Protein AF-A0A2H6N6J8-F1 (afdb_monomer)

Foldseek 3Di:
DDDQQLRVCVVPVPGHQAGLAQRPDGGDVCCLCDVPPQNPVLLVVLLVVLCVVVVDHDDSDCCCLVVVPDDPPDDPVSSVVSVLLSVLSVVQCVVCSNPNHGDDVVSSVVSSVVVD

Sequence (116 aa):
WHLPPSRIARMFKDKSDKCWKCHQIPGSYYHMWWTCLDAKKYWTKIHTWLEKMTKQHIDFKPELFLLGIIPETFSKELKYLIVNVLTAARIVFAKNWKNEKIPMQEEVIRKIMDCA

Mean predicted aligned error: 3.52 Å

Organism: NCBI:txid3147026

Secondary structure (DSSP, 8-state):
----HHHHHHH-TTS--B-TTTSSSB--HHIIIIISHHHHHHHHHHHHHHHHHHTS-----HIIIII----TTS-HHHHHHHHHHHHHHHHHHHHTTT-SSPPPHHHHHHHHHTT-

Nearest PDB structures (foldseek):
  8uw3-assembly1_A  TM=8.352E-01  e=2.955E-04  Homo sapiens
  7vu7-assembly1_B  TM=5.228E-01  e=3.819E+00  Araneus ventricosus
  7lk4-assembly1_P  TM=3.455E-01  e=8.762E+00  Homo sapiens

Solvent-accessible surface area (backbone atoms only — not comparable to full-atom values): 6730 Å² total; per-residue (Å²): 145,82,78,38,29,44,60,47,24,74,77,35,88,90,44,66,30,42,22,62,58,77,63,75,53,66,11,40,67,65,34,61,67,45,72,32,69,62,33,36,57,51,50,51,53,53,48,55,49,48,28,66,75,68,74,43,93,70,79,96,42,64,54,39,67,74,69,63,58,68,68,82,88,53,52,73,68,54,48,53,52,51,52,51,54,43,51,26,43,50,51,47,46,58,75,37,61,79,43,52,61,73,75,59,70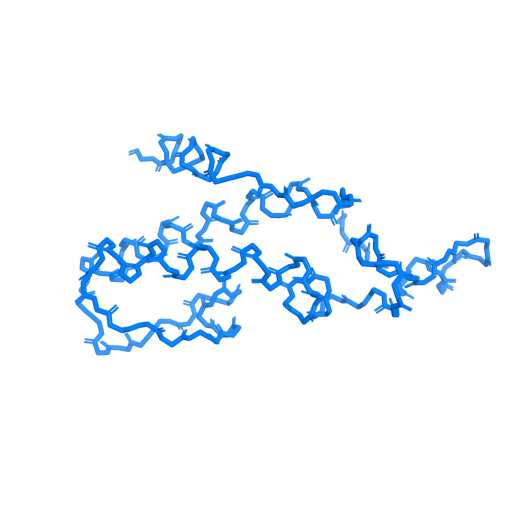,67,57,30,54,52,43,40,65,77,72,108

Radius of gyration: 15.4 Å; Cα contacts (8 Å, |Δi|>4): 126; chains: 1; bounding box: 35×27×45 Å

Structure (mmCIF, N/CA/C/O backbone):
data_AF-A0A2H6N6J8-F1
#
_entry.id   AF-A0A2H6N6J8-F1
#
loop_
_atom_site.group_PDB
_atom_site.id
_atom_site.type_symbol
_atom_site.label_atom_id
_atom_site.label_alt_id
_atom_site.label_comp_id
_atom_site.label_asym_id
_atom_site.label_entity_id
_atom_site.label_seq_id
_atom_site.pdbx_PDB_ins_code
_atom_site.Cartn_x
_atom_site.Cartn_y
_atom_site.Cartn_z
_atom_site.occupancy
_atom_site.B_iso_or_equiv
_atom_site.auth_seq_id
_atom_site.auth_comp_id
_atom_site.auth_asym_id
_atom_site.auth_atom_id
_atom_site.pdbx_PDB_model_num
ATOM 1 N N . TRP A 1 1 ? -5.026 2.197 -17.202 1.00 59.06 1 TRP A N 1
ATOM 2 C CA . TRP A 1 1 ? -3.727 2.877 -17.393 1.00 59.06 1 TRP A CA 1
ATOM 3 C C . TRP A 1 1 ? -2.753 2.698 -16.213 1.00 59.06 1 TRP A C 1
ATOM 5 O O . TRP A 1 1 ? -2.006 3.607 -15.879 1.00 59.06 1 TRP A O 1
ATOM 15 N N . HIS A 1 2 ? -2.645 1.485 -15.654 1.00 77.25 2 HIS A N 1
ATOM 16 C CA . HIS A 1 2 ? -1.575 1.110 -14.716 1.00 77.25 2 HIS A CA 1
ATOM 17 C C . HIS A 1 2 ? -1.126 -0.313 -15.050 1.00 77.25 2 HIS A C 1
ATOM 19 O O . HIS A 1 2 ? -1.648 -1.277 -14.497 1.00 77.25 2 HIS A O 1
ATOM 25 N N . LEU A 1 3 ? -0.229 -0.459 -16.025 1.00 91.62 3 LEU A N 1
ATOM 26 C CA . LEU A 1 3 ? 0.438 -1.736 -16.276 1.00 91.62 3 LEU A CA 1
ATOM 27 C C . LEU A 1 3 ? 1.713 -1.785 -15.425 1.00 91.62 3 LEU A C 1
ATOM 29 O O . LEU A 1 3 ? 2.434 -0.786 -15.390 1.00 91.62 3 LEU A O 1
ATOM 33 N N . PRO A 1 4 ? 1.986 -2.890 -14.719 1.00 94.94 4 PRO A N 1
ATOM 34 C CA . PRO A 1 4 ? 3.200 -3.038 -13.945 1.00 94.94 4 PRO A CA 1
ATOM 35 C C . PRO A 1 4 ? 4.351 -3.464 -14.881 1.00 94.94 4 PRO A C 1
ATOM 37 O O . PRO A 1 4 ? 4.082 -4.028 -15.949 1.00 94.94 4 PRO A O 1
ATOM 40 N N . PRO A 1 5 ? 5.619 -3.233 -14.503 1.00 95.75 5 PRO A N 1
ATOM 41 C CA . PRO A 1 5 ? 6.800 -3.558 -15.303 1.00 95.75 5 PRO A CA 1
ATOM 42 C C . PRO A 1 5 ? 6.778 -4.967 -15.899 1.00 95.75 5 PRO A C 1
ATOM 44 O O . PRO A 1 5 ? 6.981 -5.122 -17.098 1.00 95.75 5 PRO A O 1
ATOM 47 N N . SER A 1 6 ? 6.390 -5.977 -15.113 1.00 96.19 6 SER A N 1
ATOM 48 C CA . SER A 1 6 ? 6.270 -7.368 -15.581 1.00 96.19 6 SER A CA 1
ATOM 49 C C . SER A 1 6 ? 5.320 -7.555 -16.772 1.00 96.19 6 SER A C 1
ATOM 51 O O . SER A 1 6 ? 5.560 -8.390 -17.642 1.00 96.19 6 SER A O 1
ATOM 53 N N . ARG A 1 7 ? 4.232 -6.777 -16.850 1.00 96.00 7 ARG A N 1
ATOM 54 C CA . ARG A 1 7 ? 3.297 -6.823 -17.987 1.00 96.00 7 ARG A CA 1
ATOM 55 C C . ARG A 1 7 ? 3.825 -6.012 -19.167 1.00 96.00 7 ARG A C 1
ATOM 57 O O . ARG A 1 7 ? 3.624 -6.431 -20.301 1.00 96.00 7 ARG A O 1
ATOM 64 N N . ILE A 1 8 ? 4.496 -4.891 -18.898 1.00 95.38 8 ILE A N 1
ATOM 65 C CA . ILE A 1 8 ? 5.090 -4.017 -19.920 1.00 95.38 8 ILE A CA 1
ATOM 66 C C . ILE A 1 8 ? 6.222 -4.745 -20.656 1.00 95.38 8 ILE A C 1
ATOM 68 O O . ILE A 1 8 ? 6.205 -4.777 -21.881 1.00 95.38 8 ILE A O 1
ATOM 72 N N . ALA A 1 9 ? 7.142 -5.388 -19.936 1.00 96.19 9 ALA A N 1
ATOM 73 C CA . ALA A 1 9 ? 8.263 -6.137 -20.512 1.00 96.19 9 ALA A CA 1
ATOM 74 C C . ALA A 1 9 ? 7.815 -7.292 -21.426 1.00 96.19 9 ALA A C 1
ATOM 76 O O . ALA A 1 9 ? 8.476 -7.627 -22.403 1.00 96.19 9 ALA A O 1
ATOM 77 N N . ARG A 1 10 ? 6.636 -7.875 -21.163 1.00 95.62 10 ARG A N 1
ATOM 78 C CA . ARG A 1 10 ? 6.040 -8.891 -22.043 1.00 95.62 10 ARG A CA 1
ATOM 79 C C . ARG A 1 10 ? 5.498 -8.311 -23.354 1.00 95.62 10 ARG A C 1
ATOM 81 O O . ARG A 1 10 ? 5.395 -9.033 -24.338 1.00 95.62 10 ARG A O 1
ATOM 88 N N . MET A 1 11 ? 5.109 -7.037 -23.358 1.00 96.69 11 MET A N 1
ATOM 89 C CA . MET A 1 11 ? 4.605 -6.338 -24.545 1.00 96.69 11 MET A CA 1
ATOM 90 C C . MET A 1 11 ? 5.740 -5.703 -25.359 1.00 96.69 11 MET A C 1
ATOM 92 O O . MET A 1 11 ? 5.635 -5.617 -26.578 1.00 96.69 11 MET A O 1
ATOM 96 N N . PHE A 1 12 ? 6.821 -5.283 -24.696 1.00 96.38 12 PHE A N 1
ATOM 97 C CA . PHE A 1 12 ? 7.933 -4.543 -25.289 1.00 96.38 12 PHE A CA 1
ATOM 98 C C . PHE A 1 12 ? 9.273 -5.135 -24.834 1.00 96.38 12 PHE A C 1
ATOM 100 O O . PHE A 1 12 ? 9.627 -5.037 -23.659 1.00 96.38 12 PHE A O 1
ATOM 107 N N . LYS A 1 13 ? 10.022 -5.736 -25.770 1.00 90.88 13 LYS A N 1
ATOM 108 C CA . LYS A 1 13 ? 11.259 -6.494 -25.490 1.00 90.88 13 LYS A CA 1
ATOM 109 C C . LYS A 1 13 ? 12.403 -5.649 -24.907 1.00 90.88 13 LYS A C 1
ATOM 111 O O . LYS A 1 13 ? 13.307 -6.206 -24.300 1.00 90.88 13 LYS A O 1
ATOM 116 N N . ASP A 1 14 ? 12.378 -4.332 -25.101 1.00 95.12 14 ASP A N 1
ATOM 117 C CA . ASP A 1 14 ? 13.389 -3.380 -24.619 1.00 95.12 14 ASP A CA 1
ATOM 118 C C . ASP A 1 14 ? 13.105 -2.856 -23.200 1.00 95.12 14 ASP A C 1
ATOM 120 O O . ASP A 1 14 ? 13.899 -2.098 -22.641 1.00 95.12 14 ASP A O 1
ATOM 124 N N . LYS A 1 15 ? 11.961 -3.216 -22.605 1.00 95.69 15 LYS A N 1
ATOM 125 C CA . LYS A 1 15 ? 11.568 -2.738 -21.277 1.00 95.69 15 LYS A CA 1
ATOM 126 C C . LYS A 1 15 ? 11.959 -3.735 -20.197 1.00 95.69 15 LYS A C 1
ATOM 128 O O . LYS A 1 15 ? 11.692 -4.926 -20.298 1.00 95.69 15 LYS A O 1
ATOM 133 N N . SER A 1 16 ? 12.538 -3.207 -19.121 1.00 95.62 16 SER A N 1
ATOM 134 C CA . SER A 1 16 ? 12.827 -3.969 -17.907 1.00 95.62 16 SER A CA 1
ATOM 135 C C . SER A 1 16 ? 11.534 -4.402 -17.216 1.00 95.62 16 SER A C 1
ATOM 137 O O . SER A 1 16 ? 10.588 -3.620 -17.090 1.00 95.62 16 SER A O 1
ATOM 139 N N . ASP A 1 17 ? 11.510 -5.639 -16.728 1.00 96.88 17 ASP A N 1
ATOM 140 C CA . ASP A 1 17 ? 10.424 -6.177 -15.914 1.00 96.88 17 ASP A CA 1
ATOM 141 C C . ASP A 1 17 ? 10.570 -5.817 -14.430 1.00 96.88 17 ASP A C 1
ATOM 143 O O . ASP A 1 17 ? 9.660 -6.089 -13.644 1.00 96.88 17 ASP A O 1
ATOM 147 N N . LYS A 1 18 ? 11.689 -5.196 -14.039 1.00 97.00 18 LYS A N 1
ATOM 148 C CA . LYS A 1 18 ? 12.012 -4.868 -12.651 1.00 97.00 18 LYS A CA 1
ATOM 149 C C . LYS A 1 18 ? 11.081 -3.805 -12.080 1.00 97.00 18 LYS A C 1
ATOM 151 O O . LYS A 1 18 ? 10.649 -2.876 -12.757 1.00 97.00 18 LYS A O 1
ATOM 156 N N . CYS A 1 19 ? 10.793 -3.938 -10.791 1.00 95.94 19 CYS A N 1
ATOM 157 C CA . CYS A 1 19 ? 10.039 -2.962 -10.016 1.00 95.94 19 CYS A CA 1
ATOM 158 C C . CYS A 1 19 ? 10.666 -1.563 -10.113 1.00 95.94 19 CYS A C 1
ATOM 160 O O . CYS A 1 19 ? 11.851 -1.409 -9.830 1.00 95.94 19 CYS A O 1
ATOM 162 N N . TRP A 1 20 ? 9.855 -0.544 -10.417 1.00 94.62 20 TRP A N 1
ATOM 163 C CA . TRP A 1 20 ? 10.307 0.853 -10.497 1.00 94.62 20 TRP A CA 1
ATOM 164 C C . TRP A 1 20 ? 10.758 1.452 -9.162 1.00 94.62 20 TRP A C 1
ATOM 166 O O . TRP A 1 20 ? 11.364 2.508 -9.152 1.00 94.62 20 TRP A O 1
ATOM 176 N N . LYS A 1 21 ? 10.429 0.834 -8.023 1.00 93.50 21 LYS A N 1
ATOM 177 C CA . LYS A 1 21 ? 10.815 1.358 -6.704 1.00 93.50 21 LYS A CA 1
ATOM 178 C C . LYS A 1 21 ? 12.117 0.718 -6.228 1.00 93.50 21 LYS A C 1
ATOM 180 O O . LYS A 1 21 ? 13.137 1.387 -6.118 1.00 93.50 21 LYS A O 1
ATOM 185 N N . CYS A 1 22 ? 12.113 -0.602 -6.036 1.00 94.25 22 CYS A N 1
ATOM 186 C CA . CYS A 1 22 ? 13.284 -1.292 -5.494 1.00 94.25 22 CYS A CA 1
ATOM 187 C C . CYS A 1 22 ? 14.333 -1.686 -6.543 1.00 94.25 22 CYS A C 1
ATOM 189 O O . CYS A 1 22 ? 15.469 -1.942 -6.168 1.00 94.25 22 CYS A O 1
ATOM 191 N N . HIS A 1 23 ? 13.978 -1.788 -7.830 1.00 94.62 23 HIS A N 1
ATOM 192 C CA . HIS A 1 23 ? 14.875 -2.234 -8.909 1.00 94.62 23 HIS A CA 1
ATOM 193 C C . HIS A 1 23 ? 15.491 -3.640 -8.734 1.00 94.62 23 HI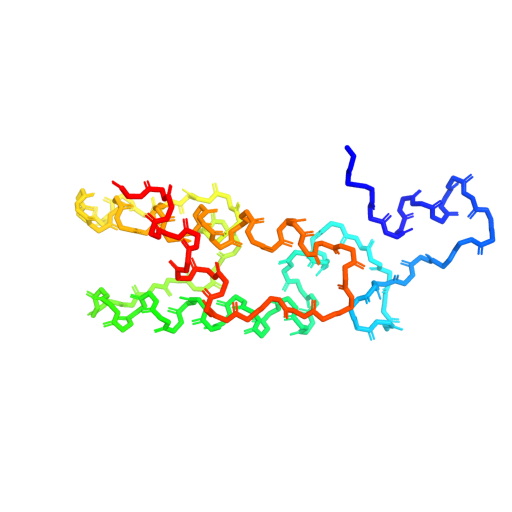S A C 1
ATOM 195 O O . HIS A 1 23 ? 16.459 -3.980 -9.414 1.00 94.62 23 HIS A O 1
ATOM 201 N N . GLN A 1 24 ? 14.935 -4.484 -7.854 1.00 93.94 24 GLN A N 1
ATOM 202 C CA . GLN A 1 24 ? 15.510 -5.801 -7.535 1.00 93.94 24 GLN A CA 1
ATOM 203 C C . GLN A 1 24 ? 14.821 -6.954 -8.266 1.00 93.94 24 GLN A C 1
ATOM 205 O O . GLN A 1 24 ? 15.482 -7.726 -8.953 1.00 93.94 24 GLN A O 1
ATOM 210 N N . ILE A 1 25 ? 13.498 -7.065 -8.126 1.00 96.06 25 ILE A N 1
ATOM 211 C CA . ILE A 1 25 ? 12.711 -8.199 -8.631 1.00 96.06 25 ILE A CA 1
ATOM 212 C C . ILE A 1 25 ? 11.619 -7.730 -9.601 1.00 96.06 25 ILE A C 1
ATOM 214 O O . ILE A 1 25 ? 11.330 -6.525 -9.646 1.00 96.06 25 ILE A O 1
ATOM 218 N N . PRO A 1 26 ? 10.990 -8.646 -10.363 1.00 97.25 26 PRO A N 1
ATOM 219 C CA . PRO A 1 26 ? 9.936 -8.281 -11.293 1.00 97.25 26 PRO A CA 1
ATOM 220 C C . PRO A 1 26 ? 8.793 -7.524 -10.608 1.00 97.25 26 PRO A C 1
ATOM 222 O O . PRO A 1 26 ? 8.224 -7.955 -9.601 1.00 97.25 26 PRO A O 1
ATOM 225 N N . GLY A 1 27 ? 8.439 -6.370 -11.166 1.00 96.50 27 GLY A N 1
ATOM 226 C CA . GLY A 1 27 ? 7.337 -5.546 -10.697 1.00 96.50 27 GLY A CA 1
ATOM 227 C C . GLY A 1 27 ? 6.014 -6.182 -11.093 1.00 96.50 27 GLY A C 1
ATOM 228 O O . GLY A 1 27 ? 5.497 -5.896 -12.171 1.00 96.50 27 GLY A O 1
ATOM 229 N N . SER A 1 28 ? 5.471 -7.065 -10.256 1.00 96.56 28 SER A N 1
ATOM 230 C CA . SER A 1 28 ? 4.066 -7.492 -10.318 1.00 96.56 28 SER A CA 1
ATOM 231 C C . SER A 1 28 ? 3.168 -6.479 -9.600 1.00 96.56 28 SER A C 1
ATOM 233 O O . SER A 1 28 ? 3.657 -5.659 -8.821 1.00 96.56 28 SER A O 1
ATOM 235 N N . TYR A 1 29 ? 1.849 -6.535 -9.821 1.00 95.12 29 TYR A N 1
ATOM 236 C CA . TYR A 1 29 ? 0.906 -5.682 -9.085 1.00 95.12 29 TYR A CA 1
ATOM 237 C C . TYR A 1 29 ? 1.066 -5.842 -7.573 1.00 95.12 29 TYR A C 1
ATOM 239 O O . TYR A 1 29 ? 1.262 -4.857 -6.869 1.00 95.12 29 TYR A O 1
ATOM 247 N N . TYR A 1 30 ? 1.034 -7.082 -7.086 1.00 95.81 30 TYR A N 1
ATOM 248 C CA . TYR A 1 30 ? 1.134 -7.352 -5.657 1.00 95.81 30 TYR A CA 1
ATOM 249 C C . TYR A 1 30 ? 2.488 -6.925 -5.082 1.00 95.81 30 TYR A C 1
ATOM 251 O O . TYR A 1 30 ? 2.544 -6.350 -3.996 1.00 95.81 30 TYR A O 1
ATOM 259 N N . HIS A 1 31 ? 3.577 -7.117 -5.833 1.00 96.25 31 HIS A N 1
ATOM 260 C CA . HIS A 1 31 ? 4.881 -6.639 -5.396 1.00 96.25 31 HIS A CA 1
ATOM 261 C C . HIS A 1 31 ? 4.907 -5.122 -5.254 1.00 96.25 31 HIS A C 1
ATOM 263 O O . HIS A 1 31 ? 5.213 -4.596 -4.190 1.00 96.25 31 HIS A O 1
ATOM 269 N N . MET A 1 32 ? 4.533 -4.410 -6.307 1.00 94.94 32 MET A N 1
ATOM 270 C CA . MET A 1 32 ? 4.599 -2.956 -6.326 1.00 94.94 32 MET A CA 1
ATOM 271 C C . MET A 1 32 ? 3.641 -2.280 -5.335 1.00 94.94 32 MET A C 1
ATOM 273 O O . MET A 1 32 ? 3.967 -1.207 -4.833 1.00 94.94 32 MET A O 1
ATOM 277 N N . TRP A 1 33 ? 2.486 -2.889 -5.046 1.00 94.75 33 TRP A N 1
ATOM 278 C CA . TRP A 1 33 ? 1.527 -2.370 -4.066 1.00 94.75 33 TRP A CA 1
ATOM 279 C C . TRP A 1 33 ? 1.855 -2.761 -2.627 1.00 94.75 33 TRP A C 1
ATOM 281 O O . TRP A 1 33 ? 1.490 -2.008 -1.735 1.00 94.75 33 TRP A O 1
ATOM 291 N N . TRP A 1 34 ? 2.495 -3.906 -2.375 1.00 96.31 34 TRP A N 1
ATOM 292 C CA . TRP A 1 34 ? 2.561 -4.471 -1.021 1.00 96.31 34 TRP A CA 1
ATOM 293 C C . TRP A 1 34 ? 3.931 -5.019 -0.636 1.00 96.31 34 TRP A C 1
ATOM 295 O O . TRP A 1 34 ? 4.520 -4.556 0.338 1.00 96.31 34 TRP A O 1
ATOM 305 N N . THR A 1 35 ? 4.454 -6.004 -1.377 1.00 96.94 35 THR A N 1
ATOM 306 C CA . THR A 1 35 ? 5.645 -6.753 -0.924 1.00 96.94 35 THR A CA 1
ATOM 307 C C . THR A 1 35 ? 6.971 -6.060 -1.226 1.00 96.94 35 THR A C 1
ATOM 309 O O . THR A 1 35 ? 7.998 -6.431 -0.660 1.00 96.94 35 THR A O 1
ATOM 312 N N . CYS A 1 36 ? 6.975 -5.042 -2.087 1.00 95.62 36 CYS A N 1
ATOM 313 C CA . CYS A 1 36 ? 8.129 -4.180 -2.312 1.00 95.62 36 CYS A CA 1
ATOM 314 C C . CYS A 1 36 ? 8.535 -3.497 -1.007 1.00 95.62 36 CYS A C 1
ATOM 316 O O . CYS A 1 36 ? 7.690 -2.957 -0.299 1.00 95.62 36 CYS A O 1
ATOM 318 N N . LEU A 1 37 ? 9.837 -3.476 -0.712 1.00 94.94 37 LEU A N 1
ATOM 319 C CA . LEU A 1 37 ? 10.362 -2.878 0.514 1.00 94.94 37 LEU A CA 1
ATOM 320 C C . LEU A 1 37 ? 9.922 -1.415 0.677 1.00 94.94 37 LEU A C 1
ATOM 322 O O . LEU A 1 37 ? 9.541 -1.007 1.770 1.00 94.94 37 LEU A O 1
ATOM 326 N N . ASP A 1 38 ? 9.917 -0.637 -0.404 1.00 94.12 38 ASP A N 1
ATOM 327 C CA . ASP A 1 38 ? 9.505 0.765 -0.348 1.00 94.12 38 ASP A CA 1
ATOM 328 C C . ASP A 1 38 ? 7.986 0.918 -0.211 1.00 94.12 38 ASP A C 1
ATOM 330 O O . ASP A 1 38 ? 7.520 1.738 0.580 1.00 94.12 38 ASP A O 1
ATOM 334 N N . ALA A 1 39 ? 7.199 0.068 -0.880 1.00 94.62 39 ALA A N 1
ATOM 335 C CA . ALA A 1 39 ? 5.752 0.012 -0.660 1.00 94.62 39 ALA A CA 1
ATOM 336 C C . ALA A 1 39 ? 5.426 -0.343 0.800 1.00 94.62 39 ALA A C 1
ATOM 338 O O . ALA A 1 39 ? 4.610 0.320 1.436 1.00 94.62 39 ALA A O 1
ATOM 339 N N . LYS A 1 40 ? 6.132 -1.325 1.370 1.00 95.62 40 LYS A N 1
ATOM 340 C CA . LYS A 1 40 ? 5.989 -1.720 2.772 1.00 95.62 40 LYS A CA 1
ATOM 341 C C . LYS A 1 40 ? 6.322 -0.563 3.715 1.00 95.62 40 LYS A C 1
ATOM 343 O O . LYS A 1 40 ? 5.529 -0.292 4.606 1.00 95.62 40 LYS A O 1
ATOM 348 N N . LYS A 1 41 ? 7.414 0.183 3.484 1.00 95.25 41 LYS A N 1
ATOM 349 C CA . LYS A 1 41 ? 7.743 1.398 4.265 1.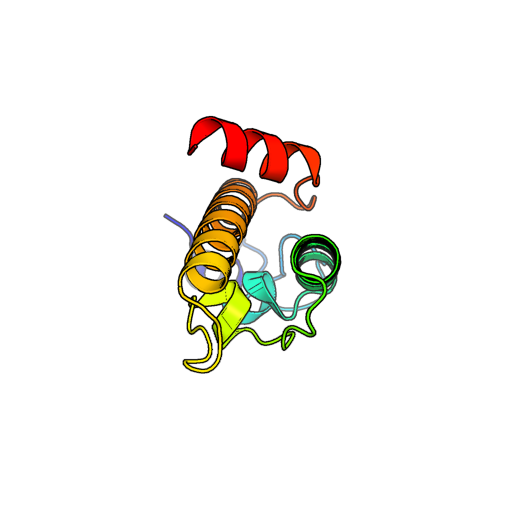00 95.25 41 LYS A CA 1
ATOM 350 C C . LYS A 1 41 ? 6.602 2.417 4.247 1.00 95.25 41 LYS A C 1
ATOM 352 O O . LYS A 1 41 ? 6.294 3.002 5.283 1.00 95.25 41 LYS A O 1
ATOM 357 N N . TYR A 1 42 ? 5.987 2.639 3.085 1.00 95.94 42 TYR A N 1
ATOM 358 C CA . TYR A 1 42 ? 4.837 3.533 2.958 1.00 95.94 42 TYR A CA 1
ATOM 359 C C . TYR A 1 42 ? 3.647 3.033 3.788 1.00 95.94 42 TYR A C 1
ATOM 361 O O . TYR A 1 42 ? 3.141 3.762 4.637 1.00 95.94 42 TYR A O 1
ATOM 369 N N . TRP A 1 43 ? 3.243 1.773 3.621 1.00 97.31 43 TRP A N 1
ATOM 370 C CA . TRP A 1 43 ? 2.089 1.229 4.337 1.00 97.31 43 TRP A CA 1
ATOM 371 C C . TRP A 1 43 ? 2.311 1.107 5.842 1.00 97.31 43 TRP A C 1
ATOM 373 O O . TRP A 1 43 ? 1.390 1.393 6.599 1.00 97.31 43 TRP A O 1
ATOM 383 N N . THR A 1 44 ? 3.521 0.775 6.295 1.00 97.06 44 THR A N 1
ATOM 384 C CA . THR A 1 44 ? 3.868 0.768 7.724 1.00 97.06 44 THR A CA 1
ATOM 385 C C . THR A 1 44 ? 3.693 2.153 8.342 1.00 97.06 44 THR A C 1
ATOM 387 O O . THR A 1 44 ? 3.157 2.269 9.438 1.00 97.06 44 THR A O 1
ATOM 390 N N . LYS A 1 45 ? 4.058 3.226 7.629 1.00 96.06 45 LYS A N 1
ATOM 391 C CA . LYS A 1 45 ? 3.821 4.598 8.098 1.00 96.06 45 LYS A CA 1
ATOM 392 C C . LYS A 1 45 ? 2.330 4.906 8.261 1.00 96.06 45 LYS A C 1
ATOM 394 O O . LYS A 1 45 ? 1.947 5.496 9.268 1.00 96.06 45 LYS A O 1
ATOM 399 N N . ILE A 1 46 ? 1.501 4.512 7.291 1.00 96.94 46 ILE A N 1
ATOM 400 C CA . ILE A 1 46 ? 0.039 4.691 7.358 1.00 96.94 46 ILE A CA 1
ATOM 401 C C . ILE A 1 46 ? -0.563 3.861 8.494 1.00 96.94 46 ILE A C 1
ATOM 403 O O . ILE A 1 46 ? -1.412 4.352 9.229 1.00 96.94 46 ILE A O 1
ATOM 407 N N . HIS A 1 47 ? -0.092 2.628 8.669 1.00 97.50 47 HIS A N 1
ATOM 408 C CA . HIS A 1 47 ? -0.510 1.730 9.742 1.00 97.50 47 HIS A CA 1
ATOM 409 C C . HIS A 1 47 ? -0.216 2.316 11.122 1.00 97.50 47 HIS A C 1
ATOM 411 O O . HIS A 1 47 ? -1.138 2.498 11.909 1.00 97.50 47 HIS A O 1
ATOM 417 N N . THR A 1 48 ? 1.027 2.736 11.370 1.00 96.69 48 THR A N 1
ATOM 418 C CA . THR A 1 48 ? 1.407 3.403 12.623 1.00 96.69 48 THR A CA 1
ATOM 419 C C . THR A 1 48 ? 0.586 4.668 12.874 1.00 96.69 48 THR A C 1
ATOM 421 O O . THR A 1 48 ? 0.243 4.968 14.016 1.00 96.69 48 THR A O 1
ATOM 424 N N . TRP A 1 49 ? 0.271 5.437 11.829 1.00 94.56 49 TRP A N 1
ATOM 425 C CA . TRP A 1 49 ? -0.563 6.628 11.968 1.00 94.56 49 TRP A CA 1
ATOM 426 C C . TRP A 1 49 ? -1.999 6.279 12.375 1.00 94.56 49 TRP A C 1
ATOM 428 O O . TRP A 1 49 ? -2.516 6.859 13.328 1.00 94.56 49 TRP A O 1
ATOM 438 N N . LEU A 1 50 ? -2.604 5.284 11.721 1.00 95.19 50 LEU A N 1
ATOM 439 C CA . LEU A 1 50 ? -3.940 4.790 12.052 1.00 95.19 50 LEU A CA 1
ATOM 440 C C . LEU A 1 50 ? -4.021 4.258 13.486 1.00 95.19 50 LEU A C 1
ATOM 442 O O . LEU A 1 50 ? -4.935 4.641 14.213 1.00 95.19 50 LEU A O 1
ATOM 446 N N . GLU A 1 51 ? -3.065 3.439 13.930 1.00 96.06 51 GLU A N 1
ATOM 447 C CA . GLU A 1 51 ? -3.052 2.930 15.310 1.00 96.06 51 GLU A CA 1
ATOM 448 C C . GLU A 1 51 ? -2.932 4.071 16.331 1.00 96.06 51 GLU A C 1
ATOM 450 O O . GLU A 1 51 ? -3.636 4.083 17.339 1.00 96.06 51 GLU A O 1
ATOM 455 N N . LYS A 1 52 ? -2.114 5.096 16.047 1.00 95.12 52 LYS A N 1
ATOM 456 C CA . LYS A 1 52 ? -1.995 6.283 16.912 1.00 95.12 52 LYS A CA 1
ATOM 457 C C . LYS A 1 52 ? -3.284 7.102 16.984 1.00 95.12 52 LYS A C 1
ATOM 459 O O . LYS A 1 52 ? -3.656 7.540 18.069 1.00 95.12 52 LYS A O 1
ATOM 464 N N . MET A 1 53 ? -3.954 7.325 15.853 1.00 91.75 53 MET A N 1
ATOM 465 C CA . MET A 1 53 ? -5.204 8.094 15.809 1.00 91.75 53 MET A CA 1
ATOM 466 C C . MET A 1 53 ? -6.347 7.371 16.515 1.00 91.75 53 MET A C 1
ATOM 468 O O . MET A 1 53 ? -7.134 7.988 17.227 1.00 91.75 53 MET A O 1
ATOM 472 N N . THR A 1 54 ? -6.439 6.063 16.300 1.00 92.50 54 THR A N 1
ATOM 473 C CA . THR A 1 54 ? -7.555 5.239 16.776 1.00 92.50 54 THR A CA 1
ATOM 474 C C . THR A 1 54 ? -7.332 4.716 18.189 1.00 92.50 54 THR A C 1
ATOM 476 O O . THR A 1 54 ? -8.294 4.341 18.853 1.00 92.50 54 THR A O 1
ATOM 479 N N . LYS A 1 55 ? -6.076 4.706 18.660 1.00 93.75 55 LYS A N 1
ATOM 480 C CA . LYS A 1 55 ? -5.640 4.061 19.907 1.00 93.75 55 LYS A CA 1
ATOM 481 C C . LYS A 1 55 ? -6.027 2.578 19.963 1.00 93.75 55 LYS A C 1
ATOM 483 O O . LYS A 1 55 ? -6.278 2.042 21.040 1.00 93.75 55 LYS A O 1
ATOM 488 N N . GLN A 1 56 ? -6.089 1.924 18.804 1.00 92.38 56 GLN A N 1
ATOM 489 C CA . GLN A 1 56 ? -6.433 0.514 18.667 1.00 92.38 56 GLN A CA 1
ATOM 490 C C . GLN A 1 56 ? -5.397 -0.221 17.830 1.00 92.38 56 GLN A C 1
ATOM 492 O O . GLN A 1 56 ? -4.769 0.361 16.946 1.00 92.38 56 GLN A O 1
ATOM 497 N N . HIS A 1 57 ? -5.246 -1.514 18.110 1.00 94.00 57 HIS A N 1
ATOM 498 C CA . HIS A 1 57 ? -4.456 -2.385 17.259 1.00 94.00 57 HIS A CA 1
ATOM 499 C C . HIS A 1 57 ? -5.186 -2.623 15.938 1.00 94.00 57 HIS A C 1
ATOM 501 O O . HIS A 1 57 ? -6.380 -2.933 15.920 1.00 94.00 57 HIS A O 1
ATOM 507 N N . ILE A 1 58 ? -4.457 -2.484 14.836 1.00 95.75 58 ILE A N 1
ATOM 508 C CA . ILE A 1 58 ? -4.976 -2.704 13.492 1.00 95.75 58 ILE A CA 1
ATOM 509 C C . ILE A 1 58 ? -4.097 -3.748 12.815 1.00 95.75 58 ILE A C 1
ATOM 511 O O . ILE A 1 58 ? -2.881 -3.595 12.745 1.00 95.75 58 ILE A O 1
ATOM 515 N N . ASP A 1 59 ? -4.702 -4.791 12.259 1.00 96.00 59 ASP A N 1
ATOM 516 C CA . ASP A 1 59 ? -3.959 -5.820 11.538 1.00 96.00 59 ASP A CA 1
ATOM 517 C C . ASP A 1 59 ? -3.256 -5.241 10.298 1.00 96.00 59 ASP A C 1
ATOM 519 O O . ASP A 1 59 ? -3.893 -4.689 9.395 1.00 96.00 59 ASP A O 1
ATOM 523 N N . PHE A 1 60 ? -1.937 -5.433 10.197 1.00 96.94 60 PHE A N 1
ATOM 524 C CA . PHE A 1 60 ? -1.154 -5.019 9.029 1.00 96.94 60 PHE A CA 1
ATOM 525 C C . PHE A 1 60 ? -1.274 -6.024 7.874 1.00 96.94 60 PHE A C 1
ATOM 527 O O . PHE A 1 60 ? -0.356 -6.791 7.576 1.00 96.94 60 PHE A O 1
ATOM 534 N N . LYS A 1 61 ? -2.446 -6.032 7.238 1.00 97.19 61 LYS A N 1
ATOM 535 C CA . LYS A 1 61 ? -2.844 -7.012 6.222 1.00 97.19 61 LYS A CA 1
ATOM 536 C C . LYS A 1 61 ? -3.253 -6.348 4.899 1.00 97.19 61 LYS A C 1
ATOM 538 O O . LYS A 1 61 ? -3.923 -5.310 4.927 1.00 97.19 61 LYS A O 1
ATOM 543 N N . PRO A 1 62 ? -2.895 -6.916 3.733 1.00 97.38 62 PRO A N 1
ATOM 544 C CA . PRO A 1 62 ? -3.247 -6.328 2.440 1.00 97.38 62 PRO A CA 1
ATOM 545 C C . PRO A 1 62 ? -4.764 -6.250 2.215 1.00 97.38 62 PRO A C 1
ATOM 547 O O . PRO A 1 62 ? -5.232 -5.339 1.539 1.00 97.38 62 PRO A O 1
ATOM 550 N N . GLU A 1 63 ? -5.551 -7.144 2.806 1.00 97.31 63 GLU A N 1
ATOM 551 C CA . GLU A 1 63 ? -7.015 -7.147 2.742 1.00 97.31 63 GLU A CA 1
ATOM 552 C C . GLU A 1 63 ? -7.595 -5.849 3.318 1.00 97.31 63 GLU A C 1
ATOM 554 O O . GLU A 1 63 ? -8.440 -5.201 2.698 1.00 97.31 63 GLU A O 1
ATOM 559 N N . LEU A 1 64 ? -7.074 -5.403 4.461 1.00 97.00 64 LEU A N 1
ATOM 560 C CA . LEU A 1 64 ? -7.459 -4.127 5.050 1.00 97.00 64 LEU A CA 1
ATOM 561 C C . LEU A 1 64 ? -6.890 -2.968 4.222 1.00 97.00 64 LEU A C 1
ATOM 563 O O . LEU A 1 64 ? -7.629 -2.109 3.743 1.00 97.00 64 LEU A O 1
ATOM 567 N N . PHE A 1 65 ? -5.570 -2.947 4.022 1.00 97.75 65 PHE A N 1
ATOM 568 C CA . PHE A 1 65 ? -4.857 -1.783 3.492 1.00 97.75 65 PHE A CA 1
ATOM 569 C C . PHE A 1 65 ? -5.074 -1.550 1.999 1.00 97.75 65 PHE A C 1
ATOM 571 O O . PHE A 1 65 ? -5.201 -0.403 1.577 1.00 97.75 65 PHE A O 1
ATOM 578 N N . LEU A 1 66 ? -5.200 -2.599 1.194 1.00 96.25 66 LEU A N 1
ATOM 579 C CA . LEU A 1 66 ? -5.373 -2.497 -0.257 1.00 96.25 66 LEU A CA 1
ATOM 580 C C . LEU A 1 66 ? -6.826 -2.677 -0.680 1.00 96.25 66 LEU A C 1
ATOM 582 O O . LEU A 1 66 ? -7.270 -1.962 -1.574 1.00 96.25 66 LEU A O 1
ATOM 586 N N . LEU A 1 67 ? -7.557 -3.595 -0.040 1.00 95.81 67 LEU A N 1
ATOM 587 C CA . LEU A 1 67 ? -8.920 -3.946 -0.458 1.00 95.81 67 LEU A CA 1
ATOM 588 C C . LEU A 1 67 ? -10.009 -3.254 0.371 1.00 95.81 67 LEU A C 1
ATOM 590 O O . LEU A 1 67 ? -11.144 -3.166 -0.082 1.00 95.81 67 LEU A O 1
ATOM 594 N N . GLY A 1 68 ? -9.682 -2.717 1.550 1.00 94.94 68 GLY A N 1
ATOM 595 C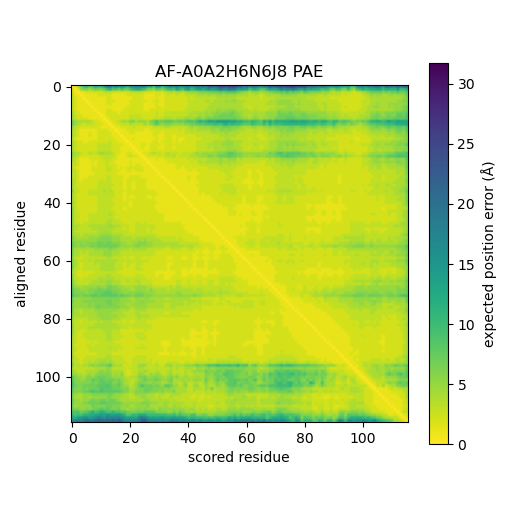 CA . GLY A 1 68 ? -10.659 -2.040 2.408 1.00 94.94 68 GLY A CA 1
ATOM 596 C C . GLY A 1 68 ? -11.620 -2.999 3.106 1.00 94.94 68 GLY A C 1
ATOM 597 O O . GLY A 1 68 ? -12.711 -2.587 3.487 1.00 94.94 68 GLY A O 1
ATOM 598 N N . ILE A 1 69 ? -11.223 -4.261 3.281 1.00 96.38 69 ILE A N 1
ATOM 599 C CA . ILE A 1 69 ? -11.992 -5.258 4.026 1.00 96.38 69 ILE A CA 1
ATOM 600 C C . ILE A 1 69 ? -11.748 -5.007 5.516 1.00 96.38 69 ILE A C 1
ATOM 602 O O . ILE A 1 69 ? -10.704 -5.376 6.052 1.00 96.38 69 ILE A O 1
ATOM 606 N N . ILE A 1 70 ? -12.684 -4.314 6.168 1.00 94.19 70 ILE A N 1
ATOM 607 C CA . ILE A 1 70 ? -12.561 -3.891 7.569 1.00 94.19 70 ILE A CA 1
ATOM 608 C C . ILE A 1 70 ? -13.289 -4.879 8.489 1.00 94.19 70 ILE A C 1
ATOM 610 O O . ILE A 1 70 ? -14.425 -5.242 8.180 1.00 94.19 70 ILE A O 1
ATOM 614 N N . PRO A 1 71 ? -12.688 -5.281 9.629 1.00 92.94 71 PRO A N 1
ATOM 615 C CA . PRO A 1 71 ? -13.343 -6.142 10.606 1.00 92.94 71 PRO A CA 1
ATOM 616 C C . PRO A 1 71 ? -14.702 -5.605 11.056 1.00 92.94 71 PRO A C 1
ATOM 618 O O . PRO A 1 71 ? -14.867 -4.419 11.361 1.00 92.94 71 PRO A O 1
ATOM 621 N N . GLU A 1 72 ? -15.681 -6.502 11.162 1.00 92.88 72 GLU A N 1
ATOM 622 C CA . GLU A 1 72 ? -17.019 -6.142 11.630 1.00 92.88 72 GLU A CA 1
ATOM 623 C C . GLU A 1 72 ? -17.018 -5.649 13.080 1.00 92.88 72 GLU A C 1
ATOM 625 O O . GLU A 1 72 ? -17.856 -4.820 13.431 1.00 92.88 72 GLU A O 1
ATOM 630 N N . THR A 1 73 ? -16.029 -6.074 13.870 1.00 93.12 73 THR A N 1
ATOM 631 C CA . THR A 1 73 ? -15.823 -5.709 15.278 1.00 93.12 73 THR A CA 1
ATOM 632 C C . THR A 1 73 ? -15.527 -4.225 15.503 1.00 93.12 73 THR A C 1
ATOM 634 O O . THR A 1 73 ? -15.681 -3.740 16.621 1.00 93.12 73 THR A O 1
ATOM 637 N N . PHE A 1 74 ? -15.119 -3.478 14.472 1.00 94.06 74 PHE A N 1
ATOM 638 C CA . PHE A 1 74 ? -14.865 -2.040 14.586 1.00 94.06 74 PHE A CA 1
ATOM 639 C C . PHE A 1 74 ? -16.168 -1.228 14.636 1.00 94.06 74 PHE A C 1
ATOM 641 O O . PHE A 1 74 ? -17.136 -1.528 13.926 1.00 94.06 74 PHE A O 1
ATOM 648 N N . SER A 1 75 ? -16.185 -0.159 15.443 1.00 95.06 75 SER A N 1
ATOM 649 C CA . SER A 1 75 ? -17.325 0.766 15.511 1.00 95.06 75 SER A CA 1
ATOM 650 C C . SER A 1 75 ? -17.558 1.468 14.165 1.00 95.06 75 SER A C 1
ATOM 652 O O . SER A 1 75 ? -16.679 1.492 13.297 1.00 95.06 75 SER A O 1
ATOM 654 N N . LYS A 1 76 ? -18.746 2.052 13.965 1.00 94.81 76 LYS A N 1
ATOM 655 C CA . LYS A 1 76 ? -19.075 2.762 12.715 1.00 94.81 76 LYS A CA 1
ATOM 656 C C . LYS A 1 76 ? -18.146 3.954 12.481 1.00 94.81 76 LYS A C 1
ATOM 658 O O . LYS A 1 76 ? -17.682 4.157 11.363 1.00 94.81 76 LYS A O 1
ATOM 663 N N . GLU A 1 77 ? -17.838 4.695 13.537 1.00 92.62 77 GLU A N 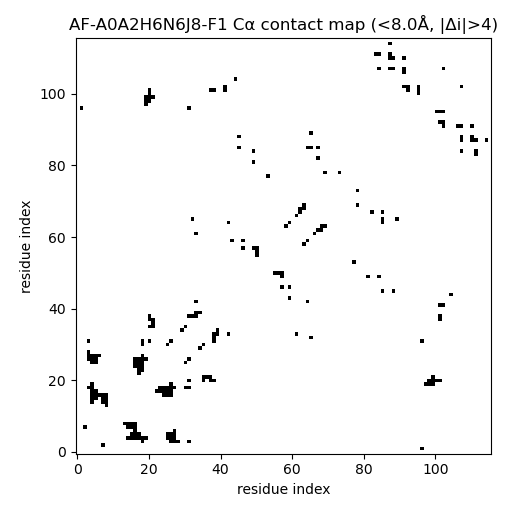1
ATOM 664 C CA . GLU A 1 77 ? -16.971 5.875 13.518 1.00 92.62 77 GLU A CA 1
ATOM 665 C C . GLU A 1 77 ? -15.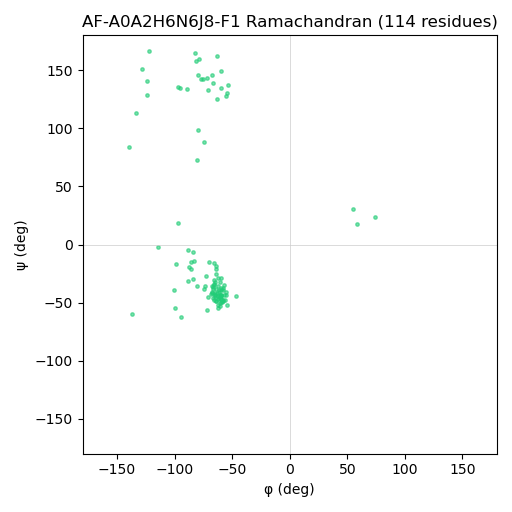539 5.479 13.147 1.00 92.62 77 GLU A C 1
ATOM 667 O O . GLU A 1 77 ? -14.908 6.103 12.294 1.00 92.62 77 GLU A O 1
ATOM 672 N N . LEU A 1 78 ? -15.049 4.383 13.731 1.00 93.75 78 LEU A N 1
ATOM 673 C CA . LEU A 1 78 ? -13.732 3.843 13.427 1.00 93.75 78 LEU A CA 1
ATOM 674 C C . LEU A 1 78 ? -13.639 3.343 11.983 1.00 93.75 78 LEU A C 1
ATOM 676 O O . LEU A 1 78 ? -12.674 3.654 11.283 1.00 93.75 78 LEU A O 1
ATOM 680 N N . LYS A 1 79 ? -14.653 2.603 11.516 1.00 95.31 79 LYS A N 1
ATOM 681 C CA . LYS A 1 79 ? -14.753 2.165 10.117 1.00 95.31 79 LYS A CA 1
ATOM 682 C C . LYS A 1 79 ? -14.700 3.366 9.180 1.00 95.31 79 LYS A C 1
ATOM 684 O O . LYS A 1 79 ? -13.904 3.359 8.246 1.00 95.31 79 LYS A O 1
ATOM 689 N N . TYR A 1 80 ? -15.480 4.411 9.458 1.00 93.88 80 TYR A N 1
ATOM 690 C CA . TYR A 1 80 ? -15.486 5.636 8.661 1.00 93.88 80 TYR A CA 1
ATOM 691 C C . TYR A 1 80 ? -14.099 6.290 8.598 1.00 93.88 80 TYR A C 1
ATOM 693 O O . TYR A 1 80 ? -13.606 6.586 7.509 1.00 93.88 80 TYR A O 1
ATOM 701 N N . LEU A 1 81 ? -13.425 6.459 9.740 1.00 93.88 81 LEU A N 1
ATOM 702 C CA . LEU A 1 81 ? -12.076 7.028 9.787 1.00 93.88 81 LEU A CA 1
ATOM 703 C C . LEU A 1 81 ? -11.071 6.194 8.973 1.00 93.88 81 LEU A C 1
ATOM 705 O O . LEU A 1 81 ? -10.347 6.741 8.139 1.00 93.88 81 LEU A O 1
ATOM 709 N N . ILE A 1 82 ? -11.050 4.873 9.181 1.00 95.19 82 ILE A N 1
ATOM 710 C CA . ILE A 1 82 ? -10.138 3.954 8.486 1.00 95.19 82 ILE A CA 1
ATOM 711 C C . ILE A 1 82 ? -10.384 3.982 6.975 1.00 95.19 82 ILE A C 1
ATOM 713 O O . ILE A 1 82 ? -9.424 4.085 6.210 1.00 95.19 82 ILE A O 1
ATOM 717 N N . VAL A 1 83 ? -11.646 3.931 6.527 1.00 95.12 83 VAL A N 1
ATOM 718 C CA . VAL A 1 83 ? -11.987 3.997 5.095 1.00 95.12 83 VAL A CA 1
ATOM 719 C C . VAL A 1 83 ? -11.458 5.282 4.471 1.00 95.12 83 VAL A C 1
ATOM 721 O O . VAL A 1 83 ? -10.814 5.216 3.424 1.00 95.12 83 VAL A O 1
ATOM 724 N N . ASN A 1 84 ? -11.688 6.436 5.099 1.00 94.44 84 ASN A N 1
ATOM 725 C CA . ASN A 1 84 ? -11.265 7.725 4.551 1.00 94.44 84 ASN A CA 1
ATOM 726 C C . ASN A 1 84 ? -9.740 7.831 4.441 1.00 94.44 84 ASN A C 1
ATOM 728 O O . ASN A 1 84 ? -9.211 8.139 3.369 1.00 94.44 84 ASN A O 1
ATOM 732 N N . VAL A 1 85 ? -9.022 7.486 5.513 1.00 95.19 85 VAL A N 1
ATOM 733 C CA . VAL A 1 85 ? -7.553 7.494 5.533 1.00 95.19 85 VAL A CA 1
ATOM 734 C C . VAL A 1 85 ? -6.973 6.537 4.490 1.00 95.19 85 VAL A C 1
ATOM 736 O O . VAL A 1 85 ? -6.114 6.932 3.697 1.00 95.19 85 VAL A O 1
ATOM 739 N N . LEU A 1 86 ? -7.441 5.285 4.453 1.00 96.44 86 LEU A N 1
ATOM 740 C CA . LEU A 1 86 ? -6.930 4.291 3.506 1.00 96.44 86 LEU A CA 1
ATOM 741 C C . LEU A 1 86 ? -7.262 4.660 2.060 1.00 96.44 86 LEU A C 1
ATOM 743 O O . LEU A 1 86 ? -6.446 4.427 1.170 1.00 96.44 86 LEU A O 1
ATOM 747 N N . THR A 1 87 ? -8.418 5.272 1.812 1.00 96.12 87 THR A N 1
ATOM 748 C CA . THR A 1 87 ? -8.790 5.757 0.478 1.00 96.12 87 THR A CA 1
ATOM 749 C C . THR A 1 87 ? -7.843 6.860 0.015 1.00 96.12 87 THR A C 1
ATOM 751 O O . THR A 1 87 ? -7.282 6.764 -1.078 1.00 96.12 87 THR A O 1
ATOM 754 N N . ALA A 1 88 ? -7.580 7.863 0.856 1.00 96.31 88 ALA A N 1
ATOM 755 C CA . ALA A 1 88 ? -6.620 8.916 0.541 1.00 96.31 88 ALA A CA 1
ATOM 756 C C . ALA A 1 88 ? -5.207 8.358 0.306 1.00 96.31 88 ALA A C 1
ATOM 758 O O . ALA A 1 88 ? -4.563 8.704 -0.688 1.00 96.31 88 ALA A O 1
ATOM 759 N N . ALA A 1 89 ? -4.755 7.436 1.163 1.00 96.56 89 ALA A N 1
ATOM 760 C CA . ALA A 1 89 ? -3.462 6.774 1.021 1.00 96.56 89 ALA A CA 1
ATOM 761 C C . ALA A 1 89 ? -3.353 6.002 -0.308 1.00 96.56 89 ALA A C 1
ATOM 763 O O . ALA A 1 89 ? -2.393 6.179 -1.058 1.00 96.56 89 ALA A O 1
ATOM 764 N N . ARG A 1 90 ? -4.372 5.211 -0.672 1.00 95.81 90 ARG A N 1
ATOM 765 C CA . ARG A 1 90 ? -4.412 4.497 -1.962 1.00 95.81 90 ARG A CA 1
ATOM 766 C C . ARG A 1 90 ? -4.351 5.450 -3.144 1.00 95.81 90 ARG A C 1
ATOM 768 O O . ARG A 1 90 ? -3.608 5.179 -4.082 1.00 95.81 90 ARG A O 1
ATOM 775 N N . ILE A 1 91 ? -5.087 6.562 -3.106 1.00 94.75 91 ILE A N 1
ATOM 776 C CA . ILE A 1 91 ? -5.072 7.554 -4.189 1.00 94.75 91 ILE A CA 1
ATOM 777 C C . ILE A 1 91 ? -3.675 8.164 -4.340 1.00 94.75 91 ILE A C 1
ATOM 779 O O . ILE A 1 91 ? -3.151 8.243 -5.451 1.00 94.75 91 ILE A O 1
ATOM 783 N N . VAL A 1 92 ? -3.054 8.575 -3.236 1.00 95.25 92 VAL A N 1
ATOM 784 C CA . VAL A 1 92 ? -1.710 9.172 -3.236 1.00 95.25 92 VAL A CA 1
ATOM 785 C C . VAL A 1 92 ? -0.663 8.170 -3.731 1.00 95.25 92 VAL A C 1
ATOM 787 O O . VAL A 1 92 ? 0.187 8.513 -4.556 1.00 95.25 92 VAL A O 1
ATOM 790 N N . PHE A 1 93 ? -0.756 6.910 -3.304 1.00 94.62 93 PHE A N 1
ATOM 791 C CA . PHE A 1 93 ? 0.135 5.853 -3.771 1.00 94.62 93 PHE A CA 1
ATOM 792 C C . PHE A 1 93 ? -0.089 5.514 -5.253 1.00 94.62 93 PHE A C 1
ATOM 794 O O . PHE A 1 93 ? 0.881 5.375 -5.996 1.00 94.62 93 PHE A O 1
ATOM 801 N N . ALA A 1 94 ? -1.345 5.464 -5.718 1.00 93.19 94 ALA A N 1
ATOM 802 C CA . ALA A 1 94 ? -1.701 5.248 -7.125 1.00 93.19 94 ALA A CA 1
ATOM 803 C C . ALA A 1 94 ? -1.144 6.349 -8.037 1.00 93.19 94 ALA A C 1
ATOM 805 O O . ALA A 1 94 ? -0.606 6.064 -9.109 1.00 93.19 94 ALA A O 1
ATOM 806 N N . LYS A 1 95 ? -1.247 7.614 -7.609 1.00 92.31 95 LYS A N 1
ATOM 807 C CA . LYS A 1 95 ? -0.699 8.765 -8.344 1.00 92.31 95 LYS A CA 1
ATOM 808 C C . LYS A 1 95 ? 0.815 8.649 -8.528 1.00 92.31 95 LYS A C 1
AT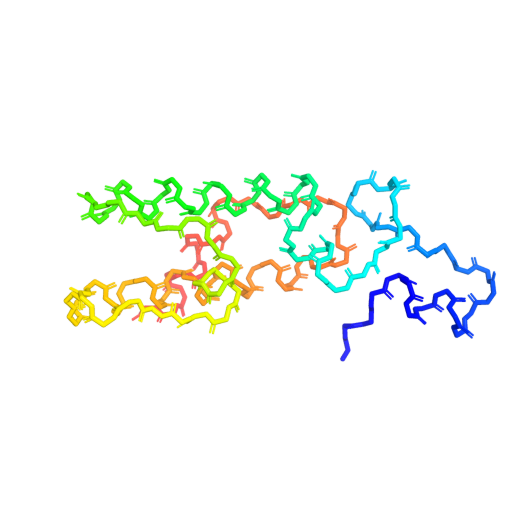OM 810 O O . LYS A 1 95 ? 1.330 8.949 -9.598 1.00 92.31 95 LYS A O 1
ATOM 815 N N . ASN A 1 96 ? 1.508 8.134 -7.516 1.00 90.44 96 ASN A N 1
ATOM 816 C CA . ASN A 1 96 ? 2.956 7.924 -7.511 1.00 90.44 96 ASN A CA 1
ATOM 817 C C . ASN A 1 96 ? 3.359 6.484 -7.886 1.00 90.44 96 ASN A C 1
ATOM 819 O O . ASN A 1 96 ? 4.475 6.038 -7.601 1.00 90.44 96 ASN A O 1
ATOM 823 N N . TRP A 1 97 ? 2.457 5.733 -8.524 1.00 86.38 97 TRP A N 1
ATOM 824 C CA . TRP A 1 97 ? 2.652 4.317 -8.834 1.00 86.38 97 TRP A CA 1
ATOM 825 C C . TRP A 1 97 ? 3.899 4.059 -9.687 1.00 86.38 97 TRP A C 1
ATOM 827 O O . TRP A 1 97 ? 4.613 3.084 -9.457 1.00 86.38 97 TRP A O 1
ATOM 837 N N . LYS A 1 98 ? 4.165 4.946 -10.657 1.00 88.56 98 LYS A N 1
ATOM 838 C CA . LYS A 1 98 ? 5.324 4.853 -11.559 1.00 88.56 98 LYS A CA 1
ATOM 839 C C . LYS A 1 98 ? 6.605 5.476 -11.012 1.00 88.56 98 LYS A C 1
ATOM 841 O O . LYS A 1 98 ? 7.671 5.220 -11.555 1.00 88.56 98 LYS A O 1
ATOM 846 N N . ASN A 1 99 ? 6.496 6.287 -9.964 1.00 90.00 99 ASN A N 1
ATOM 847 C CA . ASN A 1 99 ? 7.633 7.008 -9.412 1.00 90.00 99 ASN A CA 1
ATOM 848 C C . ASN A 1 99 ? 8.495 6.056 -8.584 1.00 90.00 99 ASN A C 1
ATOM 850 O O . ASN A 1 99 ? 7.967 5.209 -7.862 1.00 90.00 99 ASN A O 1
ATOM 854 N N . GLU A 1 100 ? 9.812 6.225 -8.640 1.00 8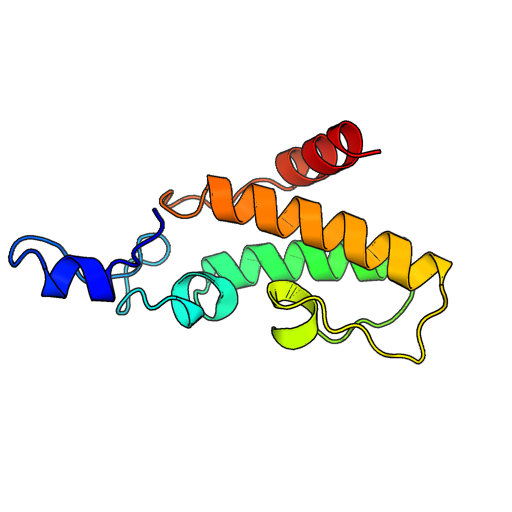8.19 100 GLU A N 1
ATOM 855 C CA . GLU A 1 100 ? 10.727 5.443 -7.801 1.00 88.19 100 GLU A CA 1
ATOM 856 C C . GLU A 1 100 ? 10.550 5.803 -6.322 1.00 88.19 100 GLU A C 1
ATOM 858 O O . GLU A 1 100 ? 10.521 4.943 -5.442 1.00 88.19 100 GLU A O 1
ATOM 863 N N . LYS A 1 101 ? 10.334 7.096 -6.053 1.00 88.25 101 LYS A N 1
ATOM 864 C CA . LYS A 1 101 ? 10.103 7.619 -4.707 1.00 88.25 101 LYS A CA 1
ATOM 865 C C . LYS A 1 101 ? 8.723 7.217 -4.183 1.00 88.25 101 LYS A C 1
ATOM 867 O O . LYS A 1 101 ? 7.733 7.158 -4.919 1.00 88.25 101 LYS A O 1
ATOM 872 N N . ILE A 1 102 ? 8.663 6.944 -2.883 1.00 87.19 102 ILE A N 1
ATOM 873 C CA . ILE A 1 102 ? 7.397 6.785 -2.165 1.00 87.19 102 ILE A CA 1
ATOM 874 C C . ILE A 1 102 ? 6.814 8.161 -1.833 1.00 87.19 102 ILE A C 1
ATOM 876 O O . ILE A 1 102 ? 7.592 9.075 -1.550 1.00 87.19 102 ILE A O 1
ATOM 880 N N . PRO A 1 103 ? 5.479 8.312 -1.844 1.00 89.25 103 PRO A N 1
ATOM 881 C CA . PRO A 1 103 ? 4.852 9.560 -1.432 1.00 89.25 103 PRO A CA 1
ATOM 882 C C . PRO A 1 103 ? 5.204 9.922 0.008 1.00 89.25 103 PRO A C 1
ATOM 884 O O . PRO A 1 103 ? 5.385 9.040 0.860 1.00 89.25 103 PRO A O 1
ATOM 887 N N . MET A 1 104 ? 5.246 11.220 0.286 1.00 88.06 104 MET A N 1
ATOM 888 C CA . MET A 1 104 ? 5.421 11.727 1.643 1.00 88.06 104 MET A CA 1
ATOM 889 C C . MET A 1 104 ? 4.102 11.666 2.433 1.00 88.06 104 MET A C 1
ATOM 891 O O . MET A 1 104 ? 3.014 11.568 1.861 1.00 88.06 104 MET A O 1
ATOM 895 N N . GLN A 1 105 ? 4.177 11.698 3.767 1.00 85.06 105 GLN A N 1
ATOM 896 C CA . GLN A 1 105 ? 2.977 11.633 4.617 1.00 85.06 105 GLN A CA 1
ATOM 897 C C . GLN A 1 105 ? 2.092 12.873 4.440 1.00 85.06 105 GLN A C 1
ATOM 899 O O . GLN A 1 105 ? 0.868 12.775 4.445 1.00 85.06 105 GLN A O 1
ATOM 904 N N . GLU A 1 106 ? 2.713 14.023 4.208 1.00 88.44 106 GLU A N 1
ATOM 905 C CA . GLU A 1 106 ? 2.077 15.316 3.985 1.00 88.44 106 GLU A CA 1
ATOM 906 C C . GLU A 1 106 ? 1.160 15.287 2.756 1.00 88.44 106 GLU A C 1
ATOM 908 O O . GLU A 1 106 ? 0.116 15.937 2.748 1.00 88.44 106 GLU A O 1
ATOM 913 N N . GLU A 1 107 ? 1.499 14.495 1.731 1.00 91.06 107 GLU A N 1
ATOM 914 C CA . GLU A 1 107 ? 0.634 14.296 0.562 1.00 91.06 107 GLU A CA 1
ATOM 915 C C . GLU A 1 107 ? -0.657 13.557 0.929 1.00 91.06 107 GLU A C 1
ATOM 917 O O . GLU A 1 107 ? -1.719 13.872 0.395 1.00 91.06 107 GLU A O 1
ATOM 922 N N . VAL A 1 108 ? -0.581 12.594 1.854 1.00 91.12 108 VAL A N 1
ATOM 923 C CA . VAL A 1 108 ? -1.754 11.855 2.341 1.00 91.12 108 VAL A CA 1
ATOM 924 C C . VAL A 1 108 ? -2.625 12.749 3.210 1.00 91.12 108 VAL A C 1
ATOM 926 O O . VAL A 1 108 ? -3.831 12.791 2.998 1.00 91.12 108 VAL A O 1
ATOM 929 N N . ILE A 1 109 ? -2.024 13.513 4.127 1.00 89.12 109 ILE A N 1
ATOM 930 C CA . ILE A 1 109 ? -2.746 14.468 4.980 1.00 89.12 109 ILE A CA 1
ATOM 931 C C . ILE A 1 109 ? -3.485 15.495 4.120 1.00 89.12 109 ILE A C 1
ATOM 933 O O . ILE A 1 109 ? -4.689 15.675 4.283 1.00 89.12 109 ILE A O 1
ATOM 937 N N . ARG A 1 110 ? -2.792 16.102 3.148 1.00 91.94 110 ARG A N 1
ATOM 938 C CA . ARG A 1 110 ? -3.411 17.033 2.197 1.00 91.94 110 ARG A CA 1
ATOM 939 C C . ARG A 1 110 ? -4.567 16.372 1.456 1.00 91.94 110 ARG A C 1
ATOM 941 O O . ARG A 1 110 ? -5.640 16.951 1.356 1.00 91.94 110 ARG A O 1
ATOM 948 N N . LYS A 1 111 ? -4.383 15.127 1.004 1.00 92.38 111 LYS A N 1
ATOM 949 C CA . LYS A 1 111 ? -5.440 14.415 0.287 1.00 92.38 111 LYS A CA 1
ATOM 950 C C . LYS A 1 111 ? -6.668 14.123 1.154 1.00 92.38 111 LYS A C 1
ATOM 952 O O . LYS A 1 111 ? -7.769 14.088 0.616 1.00 92.38 111 LYS A O 1
ATOM 957 N N . ILE A 1 112 ? -6.488 13.903 2.454 1.00 88.88 112 ILE A N 1
ATOM 958 C CA . ILE A 1 112 ? -7.595 13.734 3.404 1.00 88.88 112 ILE A CA 1
ATOM 959 C C . ILE A 1 112 ? -8.342 15.053 3.585 1.00 88.88 112 ILE A C 1
ATOM 961 O O . ILE A 1 112 ? -9.565 15.042 3.552 1.00 88.88 112 ILE A O 1
ATOM 965 N N . MET A 1 113 ? -7.626 16.176 3.703 1.00 87.25 113 MET A N 1
ATOM 966 C CA . MET A 1 113 ? -8.241 17.507 3.794 1.00 87.25 113 MET A CA 1
ATOM 967 C C . MET A 1 113 ? -9.044 17.877 2.541 1.00 87.25 113 MET A C 1
ATOM 969 O O . MET A 1 113 ? -10.094 18.485 2.667 1.00 87.25 113 MET A O 1
ATOM 973 N N . ASP A 1 114 ? -8.59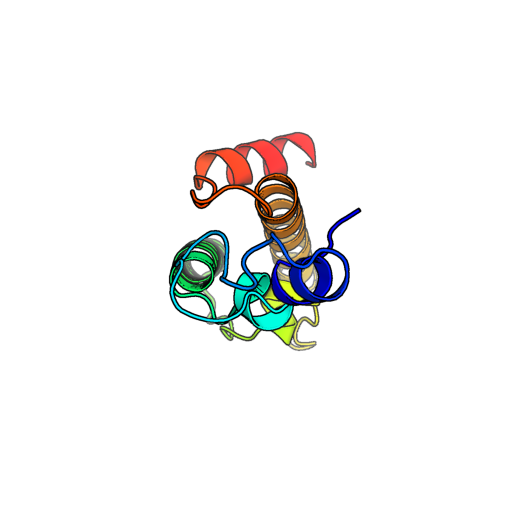2 17.476 1.349 1.00 86.38 114 ASP A N 1
ATOM 974 C CA . ASP A 1 114 ? -9.327 17.707 0.093 1.00 86.38 114 ASP A CA 1
ATOM 975 C C . ASP A 1 114 ? -10.611 16.861 -0.035 1.00 86.38 114 ASP A C 1
ATOM 977 O O . ASP A 1 114 ? -11.395 17.057 -0.964 1.00 86.38 114 ASP A O 1
ATOM 981 N N . CYS A 1 115 ? -10.767 15.829 0.799 1.00 75.00 115 CYS A N 1
ATOM 982 C CA . CYS A 1 115 ? -11.866 14.863 0.736 1.00 75.00 115 CYS A CA 1
ATOM 983 C C . CYS A 1 115 ? -12.800 14.916 1.955 1.00 75.00 115 CYS A C 1
ATOM 985 O O . CYS A 1 115 ? -13.753 14.137 1.987 1.00 75.00 115 CYS A O 1
ATOM 987 N N . ALA A 1 116 ? -12.502 15.775 2.932 1.00 63.75 116 ALA A N 1
ATOM 988 C CA . ALA A 1 116 ? -13.326 16.047 4.107 1.00 63.75 116 ALA A CA 1
ATOM 989 C C . ALA A 1 116 ? -14.300 17.196 3.823 1.00 63.75 116 ALA A C 1
ATOM 991 O O . ALA A 1 116 ? -15.434 17.118 4.342 1.00 63.75 116 ALA A O 1
#

pLDDT: mean 93.29, std 5.6, range [59.06, 97.75]